Protein AF-A0A2K3M9Y8-F1 (afdb_monomer_lite)

InterPro domains:
  IPR039776 Sister chromatid cohesion protein Pds5 [PTHR12663] (1-128)

Secondary structure (DSSP, 8-state):
-HHHHHTTSPSS--HHHHHHHHHHHHHHTSHHHHT---HHHHHHHHHHHHHHHHHHTTS-SS-HHHHHHHHHHHHHTTTTTT-TTSTTHHHHHHHHHHHHHTTHHHHHHHTT-HHHHHHHHHHHHTT-

Structure (mmCIF, N/CA/C/O backbone):
data_AF-A0A2K3M9Y8-F1
#
_entry.id   AF-A0A2K3M9Y8-F1
#
loop_
_atom_site.group_PDB
_atom_site.id
_atom_site.type_symbol
_atom_site.label_atom_id
_atom_site.label_alt_id
_atom_site.label_comp_id
_atom_site.label_asym_id
_atom_si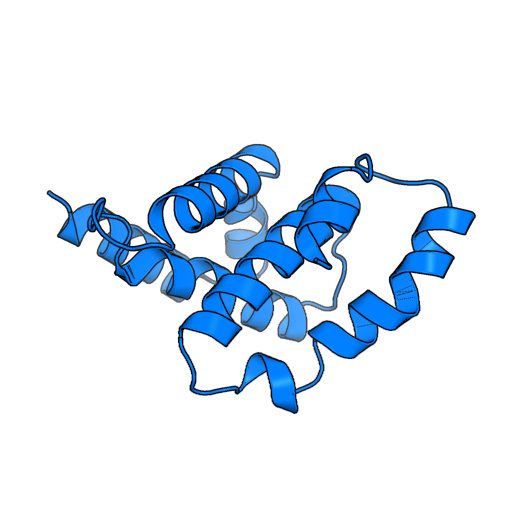te.label_entity_id
_atom_site.label_seq_id
_atom_site.pdbx_PDB_ins_code
_atom_site.Cartn_x
_atom_site.Cartn_y
_atom_site.Cartn_z
_atom_site.occupancy
_atom_site.B_iso_or_equiv
_atom_site.auth_seq_id
_atom_site.auth_comp_id
_atom_site.auth_asym_id
_atom_site.auth_atom_id
_atom_site.pdbx_PDB_model_num
ATOM 1 N N . GLN A 1 1 ? 12.305 8.683 9.232 1.00 60.22 1 GLN A N 1
ATOM 2 C CA . GLN A 1 1 ? 13.538 8.931 8.450 1.00 60.22 1 GLN A CA 1
ATOM 3 C C . GLN A 1 1 ? 13.493 8.243 7.086 1.00 60.22 1 GLN A C 1
ATOM 5 O O . GLN A 1 1 ? 13.672 8.949 6.110 1.00 60.22 1 GLN A O 1
ATOM 10 N N . ILE A 1 2 ? 13.185 6.939 6.989 1.00 81.62 2 ILE A N 1
ATOM 11 C CA . ILE A 1 2 ? 13.118 6.215 5.696 1.00 81.62 2 ILE A CA 1
ATOM 12 C C . ILE A 1 2 ? 12.086 6.820 4.732 1.00 81.62 2 ILE A C 1
ATOM 14 O O . ILE A 1 2 ? 12.441 7.189 3.620 1.00 81.62 2 ILE A O 1
ATOM 18 N N . GLU A 1 3 ? 10.838 6.995 5.170 1.00 83.31 3 GLU A N 1
ATOM 19 C CA . GLU A 1 3 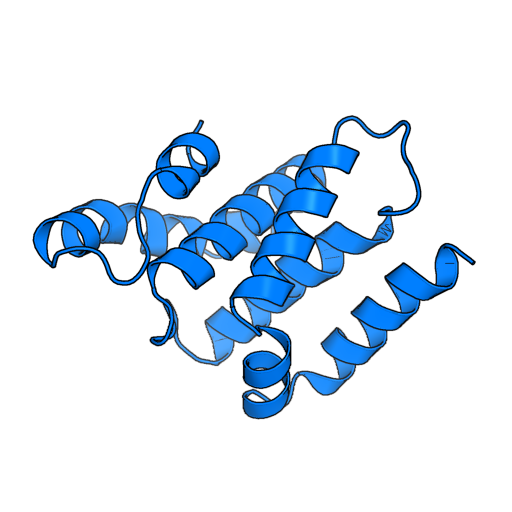? 9.778 7.565 4.324 1.00 83.31 3 GLU A CA 1
ATOM 20 C C . GLU A 1 3 ? 10.127 8.953 3.761 1.00 83.31 3 GLU A C 1
ATOM 22 O O . GLU A 1 3 ? 9.958 9.183 2.572 1.00 83.31 3 GLU A O 1
ATOM 27 N N . SER A 1 4 ? 10.719 9.842 4.564 1.00 87.00 4 SER A N 1
ATOM 28 C CA . SER A 1 4 ? 11.161 11.163 4.088 1.00 87.00 4 SER A CA 1
ATOM 29 C C . SER A 1 4 ? 12.257 11.097 3.012 1.00 87.00 4 SER A C 1
ATOM 31 O O . SER A 1 4 ? 12.410 12.037 2.232 1.00 87.00 4 SER A O 1
ATOM 33 N N . CYS A 1 5 ? 13.043 10.019 2.971 1.00 90.06 5 CYS A N 1
ATOM 34 C CA . CYS A 1 5 ? 13.973 9.779 1.871 1.00 90.06 5 CYS A CA 1
ATOM 35 C C . CYS A 1 5 ? 13.229 9.269 0.633 1.00 90.06 5 CYS A C 1
ATOM 37 O O . CYS A 1 5 ? 13.487 9.761 -0.461 1.00 90.06 5 CYS A O 1
ATOM 39 N N . LEU A 1 6 ? 12.289 8.333 0.808 1.00 93.06 6 LEU A N 1
ATOM 40 C CA . LEU A 1 6 ? 11.488 7.765 -0.282 1.00 93.06 6 LEU A CA 1
ATOM 41 C C . LEU A 1 6 ? 10.632 8.831 -0.985 1.00 93.06 6 LEU A C 1
ATOM 43 O O . LEU A 1 6 ? 10.584 8.859 -2.211 1.00 93.06 6 LEU A O 1
ATOM 47 N N . SER A 1 7 ? 10.050 9.777 -0.243 1.00 92.69 7 SER A N 1
ATOM 48 C CA . SER A 1 7 ? 9.216 10.843 -0.820 1.00 92.69 7 SER A CA 1
ATOM 49 C C . SER A 1 7 ? 9.955 11.803 -1.753 1.00 92.69 7 SER A C 1
ATOM 51 O O . SER A 1 7 ? 9.328 12.510 -2.538 1.00 92.69 7 SER A O 1
ATOM 53 N N . LYS A 1 8 ? 11.292 11.802 -1.720 1.00 93.44 8 LYS A N 1
ATOM 54 C CA . LYS A 1 8 ? 12.146 12.591 -2.621 1.00 93.44 8 LYS A CA 1
ATOM 55 C C . LYS A 1 8 ? 12.537 11.841 -3.893 1.00 93.44 8 LYS A C 1
ATOM 57 O O . LYS A 1 8 ? 13.138 12.442 -4.777 1.00 93.44 8 LYS A O 1
ATOM 62 N N . VAL A 1 9 ? 12.257 10.542 -3.972 1.00 94.88 9 VAL A N 1
ATOM 63 C CA . VAL A 1 9 ? 12.588 9.725 -5.140 1.00 94.88 9 VAL A CA 1
ATOM 64 C C . VAL A 1 9 ? 11.463 9.844 -6.161 1.00 94.88 9 VAL A C 1
ATOM 66 O O . VAL A 1 9 ? 10.287 9.649 -5.844 1.00 94.88 9 VAL A O 1
ATOM 69 N N . GLU A 1 10 ? 11.814 10.175 -7.396 1.00 94.12 10 GLU A N 1
ATOM 70 C CA . GLU A 1 10 ? 10.850 10.264 -8.489 1.00 94.12 10 GLU A CA 1
ATOM 71 C C . GLU A 1 10 ? 10.295 8.884 -8.870 1.00 94.12 10 GLU A C 1
ATOM 73 O O . GLU A 1 10 ? 10.855 7.840 -8.536 1.00 94.12 10 GLU A O 1
ATOM 78 N N . GLN A 1 11 ? 9.141 8.890 -9.531 1.00 95.62 11 GLN A N 1
ATOM 79 C CA . GLN A 1 11 ? 8.548 7.681 -10.093 1.00 95.62 11 GLN A CA 1
ATOM 80 C C . GLN A 1 11 ? 9.411 7.152 -11.248 1.00 95.62 11 GLN A C 1
ATOM 82 O O . GLN A 1 11 ? 9.978 7.943 -11.996 1.00 95.62 11 GLN A O 1
ATOM 87 N N . SER A 1 12 ? 9.479 5.827 -11.392 1.00 93.19 12 SER A N 1
ATOM 88 C CA . SER A 1 12 ? 10.298 5.124 -12.385 1.00 93.19 12 SER A CA 1
ATOM 89 C C . SER A 1 12 ? 11.769 5.575 -12.338 1.00 93.19 12 SER A C 1
ATOM 91 O O . SER A 1 12 ? 12.290 6.127 -13.311 1.00 93.19 12 SER A O 1
ATOM 93 N N . PRO A 1 13 ? 12.450 5.397 -11.188 1.00 94.06 13 PRO A N 1
ATOM 94 C CA . PRO A 1 13 ? 13.799 5.907 -10.992 1.00 94.06 13 PRO A CA 1
ATOM 95 C C . PRO A 1 13 ? 14.818 5.184 -11.885 1.00 94.06 13 PRO A C 1
ATOM 97 O O . PRO A 1 13 ? 14.559 4.112 -12.430 1.00 94.06 13 PRO A O 1
ATOM 100 N N . THR A 1 14 ? 16.026 5.744 -11.991 1.00 95.44 14 THR A N 1
ATOM 101 C CA . THR A 1 14 ? 17.134 5.099 -12.712 1.00 95.44 14 THR A CA 1
ATOM 102 C C . THR A 1 14 ? 17.461 3.721 -12.131 1.00 95.44 14 THR A C 1
ATOM 104 O O . THR A 1 14 ? 17.300 3.485 -10.934 1.00 95.44 14 THR A O 1
ATOM 107 N N . GLU A 1 15 ? 18.028 2.829 -12.948 1.00 94.00 15 GLU A N 1
ATOM 108 C CA . GLU A 1 15 ? 18.441 1.486 -12.510 1.00 94.00 15 GLU A CA 1
ATOM 109 C C . GLU A 1 15 ? 19.388 1.529 -11.297 1.00 94.00 15 GLU A C 1
ATOM 111 O O . GLU A 1 15 ? 19.245 0.760 -10.349 1.00 94.00 15 GLU A O 1
ATOM 116 N N . SER A 1 16 ? 20.319 2.487 -11.271 1.00 96.19 16 SER A N 1
ATOM 117 C CA . SER A 1 16 ? 21.219 2.702 -10.133 1.00 96.19 16 SER A CA 1
ATOM 118 C C . SER A 1 16 ? 20.472 3.024 -8.836 1.00 96.19 16 SER A C 1
ATOM 120 O O . SER A 1 16 ? 20.811 2.491 -7.780 1.00 96.19 16 SER A O 1
ATOM 122 N N . MET A 1 17 ? 19.442 3.869 -8.910 1.00 94.44 17 MET A N 1
ATOM 123 C CA . MET A 1 17 ? 18.613 4.234 -7.766 1.00 94.44 17 MET A CA 1
ATOM 124 C C . MET A 1 17 ? 17.722 3.063 -7.347 1.00 94.44 17 MET A C 1
ATOM 126 O O . MET A 1 17 ? 17.637 2.754 -6.161 1.00 94.44 17 MET A O 1
ATOM 130 N N . HIS A 1 18 ? 17.127 2.350 -8.304 1.00 92.06 18 HIS A N 1
ATOM 131 C CA . HIS A 1 18 ? 16.368 1.131 -8.034 1.00 92.06 18 HIS A CA 1
ATOM 132 C C . HIS A 1 18 ? 17.223 0.082 -7.296 1.00 92.06 18 HIS A C 1
ATOM 134 O O . HIS A 1 18 ? 16.822 -0.450 -6.258 1.00 92.06 18 HIS A O 1
ATOM 140 N N . ASN A 1 19 ? 18.454 -0.149 -7.761 1.00 93.12 19 ASN A N 1
ATOM 141 C CA . ASN A 1 19 ? 19.401 -1.061 -7.120 1.00 93.12 19 ASN A CA 1
ATOM 142 C C . ASN A 1 19 ? 19.783 -0.605 -5.704 1.00 93.12 19 ASN A C 1
ATOM 144 O O . ASN A 1 19 ? 19.880 -1.437 -4.802 1.00 93.12 19 ASN A O 1
ATOM 148 N N . ALA A 1 20 ? 19.934 0.704 -5.480 1.00 93.00 20 ALA A N 1
ATOM 149 C CA . ALA A 1 20 ? 20.181 1.261 -4.150 1.00 93.00 20 ALA A CA 1
ATOM 150 C C . ALA A 1 20 ? 18.987 1.081 -3.190 1.00 93.00 20 ALA A C 1
ATOM 152 O O . ALA A 1 20 ? 19.186 0.932 -1.984 1.00 93.00 20 ALA A O 1
ATOM 153 N N . LEU A 1 21 ? 17.754 1.059 -3.707 1.00 91.75 21 LEU A N 1
ATOM 154 C CA . LEU A 1 21 ? 16.540 0.834 -2.916 1.00 91.75 21 LEU A CA 1
ATOM 155 C C . LEU A 1 21 ? 16.286 -0.651 -2.618 1.00 91.75 21 LEU A C 1
ATOM 157 O O . LEU A 1 21 ? 15.674 -0.960 -1.593 1.00 91.75 21 LEU A O 1
ATOM 161 N N . SER A 1 22 ? 16.770 -1.568 -3.463 1.00 91.12 22 SER A N 1
ATOM 162 C CA . SER A 1 22 ? 16.502 -3.015 -3.385 1.00 91.12 22 SER A CA 1
ATOM 163 C C . SER A 1 22 ? 16.664 -3.635 -1.981 1.00 91.12 22 SER A C 1
ATOM 165 O O . SER A 1 22 ? 15.770 -4.377 -1.559 1.00 91.12 22 SER A O 1
ATOM 167 N N . PRO A 1 23 ? 17.717 -3.325 -1.190 1.00 91.56 23 PRO A N 1
ATOM 168 C CA . PRO A 1 23 ? 17.833 -3.843 0.175 1.00 91.56 23 PRO A CA 1
ATOM 169 C C . PRO A 1 23 ? 16.682 -3.401 1.088 1.00 91.56 23 PRO A C 1
ATOM 171 O O . PRO A 1 23 ? 16.176 -4.203 1.871 1.00 91.56 23 PRO A O 1
ATOM 174 N N . SER A 1 24 ? 16.237 -2.148 0.961 1.00 90.12 24 SER A N 1
ATOM 175 C CA . SER A 1 24 ? 15.125 -1.596 1.741 1.00 90.12 24 SER A CA 1
ATOM 176 C C . SER A 1 24 ? 13.795 -2.233 1.349 1.00 90.12 24 SER A C 1
ATOM 178 O O . SER A 1 24 ? 13.030 -2.600 2.237 1.00 90.12 24 SER A O 1
ATOM 180 N N . LEU A 1 25 ? 13.540 -2.434 0.047 1.00 90.44 25 LEU A N 1
ATOM 181 C CA . LEU A 1 25 ? 12.339 -3.135 -0.432 1.00 90.44 25 LEU A CA 1
ATOM 182 C C . LEU A 1 25 ? 12.225 -4.531 0.192 1.00 90.44 25 LEU A C 1
ATOM 184 O O . LEU A 1 25 ? 11.174 -4.876 0.732 1.00 90.44 25 LEU A O 1
ATOM 188 N N . LYS A 1 26 ? 13.322 -5.300 0.167 1.00 90.12 26 LYS A N 1
ATOM 189 C CA . LYS A 1 26 ? 13.383 -6.656 0.735 1.00 90.12 26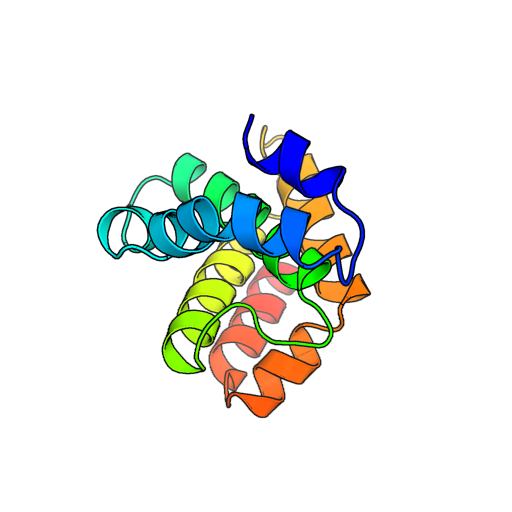 LYS A CA 1
ATOM 190 C C . LYS A 1 26 ? 13.236 -6.663 2.254 1.00 90.12 26 LYS A C 1
ATOM 192 O O . LYS A 1 26 ? 12.583 -7.543 2.803 1.00 90.12 26 LYS A O 1
ATOM 197 N N . ALA A 1 27 ? 13.843 -5.697 2.940 1.00 90.50 27 ALA A N 1
ATOM 198 C CA . ALA A 1 27 ? 13.755 -5.605 4.392 1.00 90.50 27 ALA A CA 1
ATOM 199 C C . ALA A 1 27 ? 12.336 -5.250 4.859 1.00 90.50 27 ALA A C 1
ATOM 201 O O . ALA A 1 27 ? 11.869 -5.822 5.839 1.00 90.50 27 ALA A O 1
ATOM 202 N N . LEU A 1 28 ? 11.651 -4.336 4.162 1.00 90.50 28 LEU A N 1
ATOM 203 C CA . LEU A 1 28 ? 10.327 -3.843 4.552 1.00 90.50 28 LEU A CA 1
ATOM 204 C C . LEU A 1 28 ? 9.242 -4.919 4.475 1.00 90.50 28 LEU A C 1
ATOM 206 O O . LEU A 1 28 ? 8.396 -4.971 5.363 1.00 90.50 28 LEU A O 1
ATOM 210 N N . ILE A 1 29 ? 9.293 -5.792 3.465 1.00 91.19 29 ILE A N 1
ATOM 211 C CA . ILE A 1 29 ? 8.310 -6.872 3.285 1.00 91.19 29 ILE A CA 1
ATOM 212 C C . ILE A 1 29 ? 8.583 -8.095 4.175 1.00 91.19 29 ILE A C 1
ATOM 214 O O . ILE A 1 29 ? 7.817 -9.054 4.179 1.00 91.19 29 ILE A O 1
ATOM 218 N N . ALA A 1 30 ? 9.666 -8.085 4.958 1.00 88.31 30 ALA A N 1
ATOM 219 C CA . ALA A 1 30 ? 9.973 -9.188 5.852 1.00 88.31 30 ALA A CA 1
ATOM 220 C C . ALA A 1 30 ? 8.865 -9.374 6.904 1.00 88.31 30 ALA A C 1
ATOM 222 O O . ALA A 1 30 ? 8.473 -8.431 7.597 1.00 88.31 30 ALA A O 1
ATOM 223 N N . ASP A 1 31 ? 8.444 -10.628 7.091 1.00 81.19 31 ASP A N 1
ATOM 224 C CA . ASP A 1 31 ? 7.357 -11.056 7.983 1.00 81.19 31 ASP A CA 1
ATOM 225 C C . ASP A 1 31 ? 7.370 -10.393 9.367 1.00 81.19 31 ASP A C 1
ATOM 227 O O . ASP A 1 31 ? 6.326 -10.036 9.911 1.00 81.19 31 ASP A O 1
ATOM 231 N N . LYS A 1 32 ? 8.562 -10.201 9.941 1.00 82.06 32 LYS A N 1
ATOM 232 C CA . LYS A 1 32 ? 8.738 -9.607 11.271 1.00 82.06 32 LYS A CA 1
ATOM 233 C C . LYS A 1 32 ? 8.203 -8.172 11.363 1.00 82.06 32 LYS A C 1
ATOM 235 O O . LYS A 1 32 ? 7.738 -7.774 12.428 1.00 82.06 32 LYS A O 1
ATOM 240 N N . LEU A 1 33 ? 8.309 -7.393 10.288 1.00 82.62 33 LEU A N 1
ATOM 241 C CA . LEU A 1 33 ? 7.824 -6.012 10.245 1.00 82.62 33 LEU A CA 1
ATOM 242 C C . LEU A 1 33 ? 6.342 -5.970 9.893 1.00 82.62 33 LEU A C 1
ATOM 244 O O . LEU A 1 33 ? 5.557 -5.310 10.565 1.00 82.62 33 LEU A O 1
ATOM 248 N N . VAL A 1 34 ? 5.953 -6.732 8.880 1.00 81.81 34 VAL A N 1
ATOM 249 C CA . VAL A 1 34 ? 4.589 -6.752 8.353 1.00 81.81 34 VAL A CA 1
ATOM 250 C C . VAL A 1 34 ? 3.572 -7.273 9.381 1.00 81.81 34 VAL A C 1
ATOM 252 O O . VAL A 1 34 ? 2.469 -6.739 9.509 1.00 81.81 34 VAL A O 1
ATOM 255 N N . LYS A 1 35 ? 3.964 -8.269 10.185 1.00 84.88 35 LYS A N 1
ATOM 256 C CA . LYS A 1 35 ? 3.124 -8.872 11.235 1.00 84.88 35 LYS A CA 1
ATOM 257 C C . LYS A 1 35 ? 3.271 -8.184 12.597 1.00 84.88 35 LYS A C 1
ATOM 259 O O . LYS A 1 35 ? 2.786 -8.703 13.603 1.00 84.88 35 LYS A O 1
ATOM 264 N N . HIS A 1 36 ? 3.943 -7.035 12.660 1.00 87.88 36 HIS A N 1
ATOM 265 C CA . HIS A 1 36 ? 4.128 -6.305 13.910 1.00 87.88 36 HIS A CA 1
ATOM 266 C C . HIS A 1 36 ? 2.778 -5.819 14.464 1.00 87.88 36 HIS A C 1
ATOM 268 O O . HIS A 1 36 ? 1.912 -5.387 13.708 1.00 87.88 36 HIS A O 1
ATOM 274 N N . SER A 1 37 ? 2.567 -5.895 15.781 1.00 84.81 37 SER A N 1
ATOM 275 C CA . SER A 1 37 ? 1.279 -5.549 16.408 1.00 84.81 37 SER A CA 1
ATOM 276 C C . SER A 1 37 ? 1.097 -4.047 16.642 1.00 84.81 37 SER A C 1
ATOM 278 O O . SER A 1 37 ? -0.028 -3.557 16.570 1.00 84.81 37 SER A O 1
ATOM 280 N N . ASP A 1 38 ? 2.196 -3.334 16.888 1.00 87.69 38 ASP A N 1
ATOM 281 C CA . ASP A 1 38 ? 2.218 -1.900 17.185 1.00 87.69 38 ASP A CA 1
ATOM 282 C C . ASP A 1 38 ? 1.659 -1.041 16.035 1.00 87.69 38 ASP A C 1
ATOM 284 O O . ASP A 1 38 ? 2.052 -1.186 14.874 1.00 87.69 38 ASP A O 1
ATOM 288 N N . VAL A 1 39 ? 0.733 -0.141 16.373 1.00 84.31 39 VAL A N 1
ATOM 289 C CA . VAL A 1 39 ? 0.028 0.726 15.418 1.00 84.31 39 VAL A CA 1
ATOM 290 C C . VAL A 1 39 ? 0.956 1.768 14.796 1.00 84.31 39 VAL A C 1
ATOM 292 O O . VAL A 1 39 ? 0.842 2.037 13.600 1.00 84.31 39 VAL A O 1
ATOM 295 N N . ASP A 1 40 ? 1.891 2.323 15.564 1.00 86.12 40 ASP A N 1
ATOM 296 C CA . ASP A 1 40 ? 2.835 3.331 15.081 1.00 86.12 40 ASP A CA 1
ATOM 297 C C . ASP A 1 40 ? 3.770 2.710 14.038 1.00 86.12 40 ASP A C 1
ATOM 299 O O . ASP A 1 40 ? 4.017 3.293 12.978 1.00 86.12 40 ASP A O 1
ATOM 303 N N . VAL A 1 41 ? 4.213 1.472 14.288 1.00 88.50 41 VAL A N 1
ATOM 304 C CA . VAL A 1 41 ? 4.996 0.691 13.321 1.00 88.50 41 VAL A CA 1
ATOM 305 C C . VAL A 1 41 ? 4.191 0.430 12.048 1.00 88.50 41 VAL A C 1
ATOM 307 O O . VAL A 1 41 ? 4.709 0.645 10.952 1.00 88.50 41 VAL A O 1
ATOM 310 N N . LYS A 1 42 ? 2.916 0.034 12.156 1.00 89.06 42 LYS A N 1
ATOM 311 C CA . LYS A 1 42 ? 2.060 -0.216 10.983 1.00 89.06 42 LYS A CA 1
ATOM 312 C C . LYS A 1 42 ? 1.838 1.033 10.136 1.00 89.06 42 LYS A C 1
ATOM 314 O O . LYS A 1 42 ? 1.967 0.959 8.918 1.00 89.06 42 LYS A O 1
ATOM 319 N N . VAL A 1 43 ? 1.546 2.181 10.752 1.00 91.38 43 VAL A N 1
ATOM 320 C CA . VAL A 1 43 ? 1.351 3.444 10.018 1.00 91.38 43 VAL A CA 1
ATOM 321 C C . VAL A 1 43 ? 2.656 3.887 9.351 1.00 91.38 43 VAL A C 1
ATOM 323 O O . VAL A 1 43 ? 2.644 4.337 8.205 1.00 91.38 43 VAL A O 1
ATOM 326 N N . ALA A 1 44 ? 3.799 3.728 10.025 1.00 92.25 44 ALA A N 1
ATOM 327 C CA . ALA A 1 44 ? 5.100 4.025 9.434 1.00 92.25 44 ALA A CA 1
ATOM 328 C C . ALA A 1 44 ? 5.424 3.108 8.241 1.00 92.25 44 ALA A C 1
ATOM 330 O O . ALA A 1 44 ? 5.912 3.595 7.218 1.00 92.25 44 ALA A O 1
ATOM 331 N N . LEU A 1 45 ? 5.124 1.809 8.346 1.00 93.69 45 LEU A N 1
ATOM 332 C CA . LEU A 1 45 ? 5.287 0.844 7.256 1.00 93.69 45 LEU A CA 1
ATOM 333 C C . LEU A 1 45 ? 4.358 1.153 6.084 1.00 93.69 45 LEU A C 1
ATOM 335 O O . LEU A 1 45 ? 4.839 1.250 4.960 1.00 93.69 45 LEU A O 1
ATOM 339 N N . ALA A 1 46 ? 3.070 1.393 6.338 1.00 95.25 46 ALA A N 1
ATOM 340 C CA . ALA A 1 46 ? 2.101 1.793 5.318 1.00 95.25 46 ALA A CA 1
ATOM 341 C C . ALA A 1 46 ? 2.570 3.035 4.545 1.00 95.25 46 ALA A C 1
ATOM 343 O O . ALA A 1 46 ? 2.505 3.063 3.321 1.00 95.25 46 ALA A O 1
ATOM 344 N N . SER A 1 47 ? 3.133 4.019 5.253 1.00 95.12 47 SER A N 1
ATOM 345 C CA . SER A 1 47 ? 3.719 5.221 4.654 1.00 95.12 47 SER A CA 1
ATOM 346 C C . SER A 1 47 ? 4.951 4.936 3.789 1.00 95.12 47 SER A C 1
ATOM 348 O O . SER A 1 47 ? 5.148 5.590 2.772 1.00 95.12 47 SER A O 1
ATOM 350 N N . CYS A 1 48 ? 5.795 3.973 4.168 1.00 95.62 48 CYS A N 1
ATOM 351 C CA . CYS A 1 48 ? 6.924 3.566 3.327 1.00 95.62 48 CYS A CA 1
ATOM 352 C C . CYS A 1 48 ? 6.441 2.797 2.091 1.00 95.62 48 CYS A C 1
ATOM 354 O O . CYS A 1 48 ? 6.934 3.031 0.991 1.00 95.62 48 CYS A O 1
ATOM 356 N N . PHE A 1 49 ? 5.470 1.899 2.263 1.00 95.94 49 PHE A N 1
ATOM 357 C CA . PHE A 1 49 ? 4.925 1.103 1.172 1.00 95.94 49 PHE A CA 1
ATOM 358 C C . PHE A 1 49 ? 4.143 1.937 0.157 1.00 95.94 49 PHE A C 1
ATOM 360 O O . PHE A 1 49 ? 4.271 1.685 -1.042 1.00 95.94 49 PHE A O 1
ATOM 367 N N . SER A 1 50 ? 3.390 2.953 0.595 1.00 96.12 50 SER A N 1
ATOM 368 C CA . SER A 1 50 ? 2.717 3.877 -0.324 1.00 96.12 50 SER A CA 1
ATOM 369 C C . SER A 1 50 ? 3.731 4.591 -1.219 1.00 96.12 50 SER A C 1
ATOM 371 O O . SER A 1 50 ? 3.555 4.632 -2.436 1.00 96.12 50 SER A O 1
ATOM 373 N N . GLU A 1 51 ? 4.842 5.065 -0.648 1.00 96.38 51 GLU A N 1
ATOM 374 C CA . GLU A 1 51 ? 5.915 5.695 -1.421 1.00 96.38 51 GLU A CA 1
ATOM 375 C C . GLU A 1 51 ? 6.636 4.712 -2.345 1.00 96.38 51 GLU A C 1
ATOM 377 O O . GLU A 1 51 ? 6.893 5.048 -3.495 1.00 96.38 51 GLU A O 1
ATOM 382 N N . ILE A 1 52 ? 6.927 3.488 -1.899 1.00 95.06 52 ILE A N 1
ATOM 383 C CA . ILE A 1 52 ? 7.552 2.467 -2.757 1.00 95.06 52 ILE A CA 1
ATOM 384 C C . ILE A 1 52 ? 6.657 2.130 -3.948 1.00 95.06 52 ILE A C 1
ATOM 386 O O . ILE A 1 52 ? 7.144 2.078 -5.077 1.00 95.06 52 ILE A O 1
ATOM 390 N N . THR A 1 53 ? 5.354 1.972 -3.715 1.00 94.56 53 THR A N 1
ATOM 391 C CA . THR A 1 53 ? 4.368 1.737 -4.779 1.00 94.56 53 THR A CA 1
ATOM 392 C C . THR A 1 53 ? 4.362 2.906 -5.766 1.00 94.56 53 THR A C 1
ATOM 394 O O . THR A 1 53 ? 4.355 2.698 -6.973 1.00 94.56 53 THR A O 1
ATOM 397 N N . ARG A 1 54 ? 4.459 4.151 -5.279 1.00 96.31 54 ARG A N 1
ATOM 398 C CA . ARG A 1 54 ? 4.576 5.340 -6.137 1.00 96.31 54 ARG A CA 1
ATOM 399 C C . ARG A 1 54 ? 5.875 5.405 -6.925 1.00 96.31 54 ARG A C 1
ATOM 401 O O . ARG A 1 54 ? 5.851 5.819 -8.077 1.00 96.31 54 ARG A O 1
ATOM 408 N N . ILE A 1 55 ? 6.997 5.057 -6.309 1.00 96.12 55 ILE A N 1
ATOM 409 C CA . ILE A 1 55 ? 8.310 5.071 -6.960 1.00 96.12 55 ILE A CA 1
ATOM 410 C C . ILE A 1 55 ? 8.354 4.027 -8.077 1.00 96.12 55 ILE A C 1
ATOM 412 O O . ILE A 1 55 ? 8.886 4.303 -9.146 1.00 96.12 55 ILE A O 1
ATOM 416 N N . THR A 1 56 ? 7.804 2.840 -7.834 1.00 93.19 56 THR A N 1
ATOM 417 C CA . THR A 1 56 ? 7.891 1.701 -8.763 1.00 93.19 56 THR A CA 1
ATOM 418 C C . THR A 1 56 ? 6.803 1.693 -9.830 1.00 93.19 56 THR A C 1
ATOM 420 O O . THR A 1 56 ? 7.037 1.138 -10.898 1.00 93.19 56 THR A O 1
ATOM 423 N N . ALA A 1 57 ? 5.684 2.397 -9.615 1.00 93.88 57 ALA A N 1
ATOM 424 C CA . ALA A 1 57 ? 4.625 2.527 -10.611 1.00 93.88 57 ALA A CA 1
ATOM 425 C C . ALA A 1 57 ? 5.178 2.926 -12.003 1.00 93.88 57 ALA A C 1
ATOM 427 O O . ALA A 1 57 ? 6.005 3.841 -12.100 1.00 93.88 57 ALA A O 1
ATOM 428 N N . PRO A 1 58 ? 4.692 2.319 -13.101 1.00 91.31 58 PRO A N 1
ATOM 429 C CA . PRO A 1 58 ? 3.534 1.420 -13.171 1.00 91.31 58 PRO A CA 1
ATOM 430 C C . PRO A 1 58 ? 3.814 -0.032 -12.751 1.00 91.31 58 PRO A C 1
ATOM 432 O O . PRO A 1 58 ? 2.867 -0.804 -12.642 1.00 91.31 58 PRO A O 1
ATOM 435 N N . ASP A 1 59 ? 5.072 -0.397 -12.509 1.00 90.88 59 ASP A N 1
ATOM 436 C CA . ASP A 1 59 ? 5.455 -1.761 -12.156 1.00 90.88 59 ASP A CA 1
ATOM 437 C C . ASP A 1 59 ? 5.199 -2.043 -10.669 1.00 90.88 59 ASP A C 1
ATOM 439 O O . ASP A 1 59 ? 5.381 -1.179 -9.805 1.00 90.88 59 ASP A O 1
ATOM 443 N N . ALA A 1 60 ? 4.772 -3.267 -10.352 1.00 91.06 60 ALA A N 1
ATOM 444 C CA . ALA A 1 60 ? 4.573 -3.675 -8.968 1.00 91.06 60 ALA A CA 1
ATOM 445 C C . ALA A 1 60 ? 5.934 -3.901 -8.274 1.00 91.06 60 ALA A C 1
ATOM 447 O O . ALA A 1 60 ? 6.800 -4.586 -8.824 1.00 91.06 60 ALA A O 1
ATOM 448 N N . PRO A 1 61 ? 6.139 -3.375 -7.051 1.00 91.44 61 PRO A N 1
ATOM 449 C CA . PRO A 1 61 ? 7.392 -3.553 -6.312 1.00 91.44 61 PRO A CA 1
ATOM 450 C C . PRO A 1 61 ? 7.591 -4.977 -5.770 1.00 91.44 61 PRO A C 1
ATOM 452 O O . PRO A 1 61 ? 8.706 -5.332 -5.381 1.00 91.44 61 PRO A O 1
ATOM 455 N N . TYR A 1 62 ? 6.513 -5.761 -5.702 1.00 94.44 62 TYR A N 1
ATOM 456 C CA . TYR A 1 62 ? 6.441 -7.075 -5.071 1.00 94.44 62 TYR A CA 1
ATOM 457 C C . TYR A 1 62 ? 5.555 -8.026 -5.885 1.00 94.44 62 TYR A C 1
ATOM 459 O O . TYR A 1 62 ? 4.823 -7.579 -6.769 1.00 94.44 62 TYR A O 1
ATOM 467 N N . ASP A 1 63 ? 5.614 -9.322 -5.572 1.00 95.38 63 ASP A N 1
ATOM 468 C CA . ASP A 1 63 ? 4.669 -10.305 -6.116 1.00 95.38 63 ASP A CA 1
ATOM 469 C C . ASP A 1 63 ? 3.239 -10.103 -5.576 1.00 95.38 63 ASP A C 1
ATOM 471 O O . ASP A 1 63 ? 3.018 -9.353 -4.622 1.00 95.38 63 ASP A O 1
ATOM 475 N N . ASP A 1 64 ? 2.259 -10.763 -6.195 1.00 96.56 64 ASP A N 1
ATOM 476 C CA . ASP A 1 64 ? 0.832 -10.578 -5.905 1.0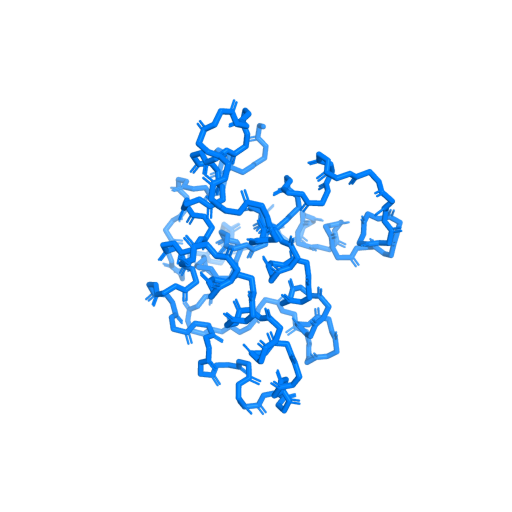0 96.56 64 ASP A CA 1
ATOM 477 C C . ASP A 1 64 ? 0.473 -10.839 -4.432 1.00 96.56 64 ASP A C 1
ATOM 479 O O . ASP A 1 64 ? -0.290 -10.074 -3.835 1.00 96.56 64 ASP A O 1
ATOM 483 N N . ASP A 1 65 ? 1.036 -11.883 -3.818 1.00 94.81 65 ASP A N 1
ATOM 484 C CA . ASP A 1 65 ? 0.755 -12.238 -2.422 1.00 94.81 65 ASP A CA 1
ATOM 485 C C . ASP A 1 65 ? 1.344 -11.202 -1.458 1.00 94.81 65 ASP A C 1
ATOM 487 O O . ASP A 1 65 ? 0.695 -10.779 -0.496 1.00 94.81 65 ASP A O 1
ATOM 491 N N . GLN A 1 66 ? 2.556 -10.729 -1.742 1.00 94.94 66 GLN A N 1
ATOM 492 C CA . GLN A 1 66 ? 3.180 -9.640 -0.999 1.00 94.94 66 GLN A CA 1
ATOM 493 C C . GLN A 1 66 ? 2.427 -8.318 -1.186 1.00 94.94 66 GLN A C 1
ATOM 495 O O . GLN A 1 66 ? 2.239 -7.573 -0.221 1.00 94.94 66 GLN A O 1
ATOM 500 N N . MET A 1 67 ? 1.950 -8.026 -2.397 1.00 96.00 67 MET A N 1
ATOM 501 C CA . MET A 1 67 ? 1.174 -6.820 -2.683 1.00 96.00 67 MET A CA 1
ATOM 502 C C . MET A 1 67 ? -0.158 -6.803 -1.933 1.00 96.00 67 MET A C 1
ATOM 504 O O . MET A 1 67 ? -0.535 -5.760 -1.395 1.00 96.00 67 MET A O 1
ATOM 508 N N . LYS A 1 68 ? -0.849 -7.943 -1.819 1.00 96.12 68 LYS A N 1
ATOM 509 C CA . LYS A 1 68 ? -2.066 -8.070 -0.993 1.00 96.12 68 LYS A CA 1
ATOM 510 C C . LYS A 1 68 ? -1.806 -7.664 0.454 1.00 96.12 68 LYS A C 1
ATOM 512 O O . LYS A 1 68 ? -2.580 -6.913 1.049 1.00 96.12 68 LYS A O 1
ATOM 517 N N . GLU A 1 69 ? -0.685 -8.106 1.005 1.00 94.56 69 GLU A N 1
ATOM 518 C CA . GLU A 1 69 ? -0.303 -7.801 2.379 1.00 94.56 69 GLU A CA 1
ATOM 519 C C . GLU A 1 69 ? 0.126 -6.334 2.565 1.00 94.56 69 GLU A C 1
ATOM 521 O O . GLU A 1 69 ? -0.227 -5.693 3.562 1.00 94.56 69 GLU A O 1
ATOM 526 N N . VAL A 1 70 ? 0.801 -5.757 1.567 1.00 95.69 70 VAL A N 1
ATOM 527 C CA . VAL A 1 70 ? 1.074 -4.315 1.499 1.00 95.69 70 VAL A CA 1
ATOM 528 C C . VAL A 1 70 ? -0.229 -3.513 1.512 1.00 95.69 70 VAL A C 1
ATOM 530 O O . VAL A 1 70 ? -0.371 -2.582 2.311 1.00 95.69 70 VAL A O 1
ATOM 533 N N . PHE A 1 71 ? -1.206 -3.882 0.681 1.00 96.56 71 PHE A N 1
ATOM 534 C CA . PHE A 1 71 ? -2.498 -3.200 0.646 1.00 96.56 71 PHE A CA 1
ATOM 535 C C . PHE A 1 71 ? -3.268 -3.353 1.953 1.00 96.56 71 PHE A C 1
ATOM 537 O O . PHE A 1 71 ? -3.848 -2.373 2.418 1.00 96.56 71 PHE A O 1
ATOM 544 N N . ARG A 1 72 ? -3.202 -4.515 2.610 1.00 95.50 72 ARG A N 1
ATOM 545 C CA . ARG A 1 72 ? -3.785 -4.710 3.944 1.00 95.50 72 ARG A CA 1
ATOM 546 C C . ARG A 1 72 ? -3.224 -3.713 4.961 1.00 95.50 72 ARG A C 1
ATOM 548 O O . ARG A 1 72 ? -3.983 -3.108 5.719 1.00 95.50 72 ARG A O 1
ATOM 555 N N . LEU A 1 73 ? -1.907 -3.494 4.969 1.00 94.94 73 LEU A N 1
ATOM 556 C CA . LEU A 1 73 ? -1.277 -2.500 5.845 1.00 94.94 73 LEU A CA 1
ATOM 557 C C . LEU A 1 73 ? -1.707 -1.070 5.499 1.00 94.94 73 LEU A C 1
ATOM 559 O O . LEU A 1 73 ? -2.062 -0.310 6.404 1.00 94.94 73 LEU A O 1
ATOM 563 N N . ILE A 1 74 ? -1.725 -0.717 4.212 1.00 95.81 74 ILE A N 1
ATOM 564 C CA . ILE A 1 74 ? -2.169 0.600 3.738 1.00 95.81 74 ILE A CA 1
ATOM 565 C C . ILE A 1 74 ? -3.619 0.867 4.157 1.00 95.81 74 ILE A C 1
ATOM 567 O O . ILE A 1 74 ? -3.884 1.894 4.780 1.00 95.81 74 ILE A O 1
ATOM 571 N N . VAL A 1 75 ? -4.538 -0.067 3.905 1.00 95.69 75 VAL A N 1
ATOM 572 C CA . VAL A 1 75 ? -5.955 0.065 4.273 1.00 95.69 75 VAL A CA 1
ATOM 573 C C . VAL A 1 75 ? -6.130 0.173 5.787 1.00 95.69 75 VAL A C 1
ATOM 575 O O . VAL A 1 75 ? -6.842 1.063 6.252 1.00 95.69 75 VAL A O 1
ATOM 578 N N . SER A 1 76 ? -5.409 -0.634 6.574 1.00 93.31 76 SER A N 1
ATOM 579 C CA . SER A 1 76 ? -5.465 -0.550 8.042 1.00 93.31 76 SER A CA 1
ATOM 580 C C . SER A 1 76 ? -5.024 0.818 8.582 1.00 93.31 76 SER A C 1
ATOM 582 O O . SER A 1 76 ? -5.494 1.274 9.628 1.00 93.31 76 SER A O 1
ATOM 584 N N . SER A 1 77 ? -4.166 1.537 7.846 1.00 93.31 77 SER A N 1
ATOM 585 C CA . SER A 1 77 ? -3.754 2.891 8.218 1.00 93.31 77 SER A CA 1
ATOM 586 C C . SER A 1 77 ? -4.900 3.910 8.137 1.00 93.31 77 SER A C 1
ATOM 588 O O . SER A 1 77 ? -4.783 5.000 8.697 1.00 93.31 77 SER A O 1
ATOM 590 N N . PHE A 1 78 ? -6.042 3.570 7.533 1.00 93.31 78 PHE A N 1
ATOM 591 C CA . PHE A 1 78 ? -7.197 4.460 7.406 1.00 93.31 78 PHE A CA 1
ATOM 592 C C . PHE A 1 78 ? -8.235 4.334 8.529 1.00 93.31 78 PHE A C 1
ATOM 594 O O . PHE A 1 78 ? -9.102 5.197 8.623 1.00 93.31 78 PHE A O 1
ATOM 601 N N . GLU A 1 79 ? -8.125 3.354 9.433 1.00 89.94 79 GLU A N 1
ATOM 602 C CA . GLU A 1 79 ? -9.155 3.068 10.453 1.00 89.94 79 GLU A CA 1
ATOM 603 C C . GLU A 1 79 ? -9.592 4.284 11.294 1.00 89.94 79 GLU A C 1
ATOM 605 O O . GLU A 1 79 ? -10.775 4.482 11.556 1.00 89.94 79 GLU A O 1
ATOM 610 N N . ASN A 1 80 ? -8.645 5.152 11.656 1.00 86.31 80 ASN A N 1
ATOM 611 C CA . ASN A 1 80 ? -8.877 6.347 12.471 1.00 86.31 80 ASN A CA 1
ATOM 612 C C . ASN A 1 80 ? -8.616 7.634 11.679 1.00 86.31 80 ASN A C 1
ATOM 614 O O . ASN A 1 80 ? -8.114 8.615 12.222 1.00 86.31 80 ASN A O 1
ATOM 618 N N . LEU A 1 81 ? -8.916 7.644 10.375 1.00 88.81 81 LEU A N 1
ATOM 619 C CA . LEU A 1 81 ? -8.676 8.816 9.526 1.00 88.81 81 LEU A CA 1
ATOM 620 C C . LEU A 1 81 ? -9.473 10.059 9.974 1.00 88.81 81 LEU A C 1
ATOM 622 O O . LEU A 1 81 ? -9.004 11.177 9.774 1.00 88.81 81 LEU A O 1
ATOM 626 N N . HIS A 1 82 ? -10.628 9.888 10.629 1.00 87.69 82 HIS A N 1
ATOM 627 C CA . HIS A 1 82 ? -11.411 10.998 11.195 1.00 87.69 82 HIS A CA 1
ATOM 628 C C . HIS A 1 82 ? -10.743 11.703 12.374 1.00 87.69 82 HIS A C 1
ATOM 630 O O . HIS A 1 82 ? -11.059 12.864 12.642 1.00 87.69 82 HIS A O 1
ATOM 636 N N . ASP A 1 83 ? -9.855 11.020 13.097 1.00 90.19 83 ASP A N 1
ATOM 637 C CA . ASP A 1 83 ? -9.223 11.575 14.284 1.00 90.19 83 ASP A CA 1
ATOM 638 C C . ASP A 1 83 ? -8.133 12.576 13.883 1.00 90.19 83 ASP A C 1
ATOM 640 O O . ASP A 1 83 ? -6.953 12.247 13.740 1.00 90.19 83 ASP A O 1
ATOM 644 N N . LYS A 1 84 ? -8.549 13.833 13.710 1.00 90.50 84 LYS A N 1
ATOM 645 C CA . LYS A 1 84 ? -7.664 14.966 13.405 1.00 90.50 84 LYS A CA 1
ATOM 646 C C . LYS A 1 84 ? -6.716 15.317 14.553 1.00 90.50 84 LYS A C 1
ATOM 648 O O . LYS A 1 84 ? -5.768 16.064 14.329 1.00 90.50 84 LYS A O 1
ATOM 653 N N . SER A 1 85 ? -6.973 14.820 15.767 1.00 91.38 85 SER A N 1
ATOM 654 C CA . SER A 1 85 ? -6.111 15.047 16.933 1.00 91.38 85 SER A CA 1
ATOM 655 C C . SER A 1 85 ? -4.946 14.058 17.008 1.00 91.38 85 SER A C 1
ATOM 657 O O . SER A 1 85 ? -3.944 14.332 17.669 1.00 91.38 85 SER A O 1
ATOM 659 N N . SER A 1 86 ? -5.045 12.935 16.289 1.00 90.44 86 SER A N 1
ATOM 660 C CA . SER A 1 86 ? -3.977 11.949 16.187 1.00 90.44 86 SER A CA 1
ATOM 661 C C . SER A 1 86 ? -2.703 12.561 15.605 1.00 90.44 86 SER A C 1
ATOM 663 O O . SER A 1 86 ? -2.722 13.172 14.534 1.00 90.44 86 SER A O 1
ATOM 665 N N . GLN A 1 87 ? -1.556 12.273 16.229 1.00 90.88 87 GLN A N 1
ATOM 666 C CA . GLN A 1 87 ? -0.235 12.618 15.683 1.00 90.88 87 GLN A CA 1
ATOM 667 C C . GLN A 1 87 ? 0.007 12.041 14.274 1.00 90.88 87 GLN A C 1
ATOM 669 O O . GLN A 1 87 ? 0.861 12.523 13.532 1.00 90.88 87 GLN A O 1
ATOM 674 N N . TRP A 1 88 ? -0.755 11.011 13.893 1.00 90.69 88 TRP A N 1
ATOM 675 C CA . TRP A 1 88 ? -0.639 10.335 12.607 1.00 90.69 88 TRP A CA 1
ATOM 676 C C . TRP A 1 88 ? -1.568 10.879 11.528 1.00 90.69 88 TRP A C 1
ATOM 678 O O . TRP A 1 88 ? -1.451 10.435 10.387 1.00 90.69 88 TRP A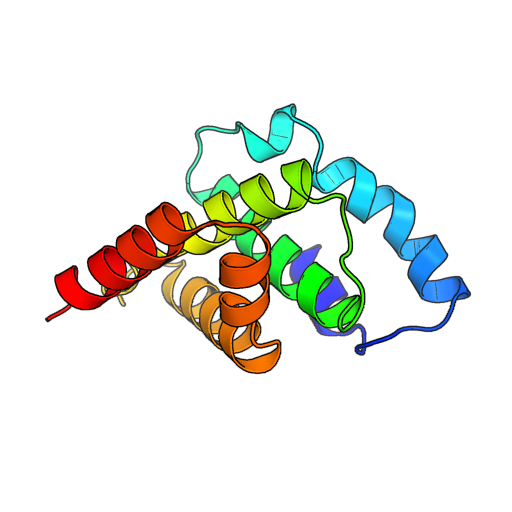 O 1
ATOM 688 N N . HIS A 1 89 ? -2.466 11.817 11.840 1.00 91.75 89 HIS A N 1
ATOM 689 C CA . HIS A 1 89 ? -3.489 12.274 10.899 1.00 91.75 89 HIS A CA 1
ATOM 690 C C . HIS A 1 89 ? -2.883 12.743 9.569 1.00 91.75 89 HIS A C 1
ATOM 692 O O . HIS A 1 89 ? -3.199 12.187 8.519 1.00 91.75 89 HIS A O 1
ATOM 698 N N . SER A 1 90 ? -1.914 13.664 9.612 1.00 92.44 90 SER A N 1
ATOM 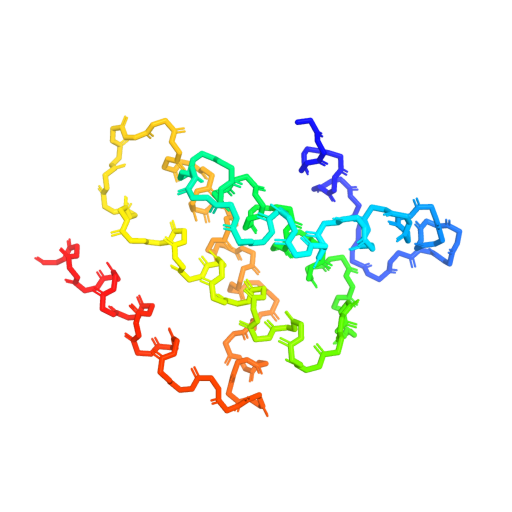699 C CA . SER A 1 90 ? -1.236 14.164 8.407 1.00 92.44 90 SER A CA 1
ATOM 700 C C . SER A 1 90 ? -0.569 13.048 7.600 1.00 92.44 90 SER A C 1
ATOM 702 O O . SER A 1 90 ? -0.589 13.067 6.375 1.00 92.44 90 SER A O 1
ATOM 704 N N . LYS A 1 91 ? -0.007 12.039 8.276 1.00 92.88 91 LYS A N 1
ATOM 705 C CA . LYS A 1 91 ? 0.629 10.899 7.610 1.00 92.88 91 LYS A CA 1
ATOM 706 C C . LYS A 1 91 ? -0.399 10.002 6.919 1.00 92.88 91 LYS A C 1
ATOM 708 O O . LYS A 1 91 ? -0.174 9.602 5.784 1.00 92.88 91 LYS A O 1
ATOM 713 N N . ARG A 1 92 ? -1.538 9.729 7.561 1.00 94.62 92 ARG A N 1
ATOM 714 C CA . ARG A 1 92 ? -2.636 8.952 6.963 1.00 94.62 92 ARG A CA 1
ATOM 715 C C . ARG A 1 92 ? -3.219 9.651 5.728 1.00 94.62 92 ARG A C 1
ATOM 717 O O . ARG A 1 92 ? -3.514 8.981 4.743 1.00 94.62 92 ARG A O 1
ATOM 724 N N . ILE A 1 93 ? -3.312 10.984 5.750 1.00 94.75 93 ILE A N 1
ATOM 725 C CA . ILE A 1 93 ? -3.727 11.782 4.584 1.00 94.75 93 ILE A CA 1
ATOM 726 C C . ILE A 1 93 ? -2.732 11.629 3.425 1.00 94.75 93 ILE A C 1
ATOM 728 O O . ILE A 1 93 ? -3.154 11.313 2.319 1.00 94.75 93 ILE A O 1
ATOM 732 N N . LEU A 1 94 ? -1.423 11.744 3.674 1.00 94.88 94 LEU A N 1
ATOM 733 C CA . LEU A 1 94 ? -0.399 11.554 2.632 1.00 94.88 94 LEU A CA 1
ATOM 734 C C . LEU A 1 94 ? -0.422 10.142 2.020 1.00 94.88 94 LEU A C 1
ATOM 736 O O . LEU A 1 94 ? -0.251 9.981 0.809 1.00 94.88 94 LEU A O 1
ATOM 740 N N . ILE A 1 95 ? -0.663 9.112 2.840 1.00 96.44 95 ILE A N 1
ATOM 741 C CA . ILE A 1 95 ? -0.847 7.735 2.355 1.00 96.44 95 ILE A CA 1
ATOM 742 C C . ILE A 1 95 ? -2.040 7.679 1.393 1.00 96.44 95 ILE A C 1
ATOM 744 O O . ILE A 1 95 ? -1.910 7.151 0.289 1.00 96.44 95 ILE A O 1
ATOM 748 N N . LEU A 1 96 ? -3.182 8.254 1.783 1.00 96.25 96 LEU A N 1
ATOM 749 C CA . LEU A 1 96 ? -4.395 8.273 0.964 1.00 96.25 96 LEU A CA 1
ATOM 750 C C . LEU A 1 96 ? -4.195 9.030 -0.359 1.00 96.25 96 LEU A C 1
ATOM 752 O O . LEU A 1 96 ? -4.590 8.539 -1.416 1.00 96.25 96 LEU A O 1
ATOM 756 N N . GLU A 1 97 ? -3.547 10.196 -0.317 1.00 96.00 97 GLU A N 1
ATOM 757 C CA . GLU A 1 97 ? -3.202 10.973 -1.514 1.00 96.00 97 GLU A CA 1
ATOM 758 C C . GLU A 1 97 ? -2.331 10.161 -2.477 1.00 96.00 97 GLU A C 1
ATOM 760 O O . GLU A 1 97 ? -2.560 10.164 -3.689 1.00 96.00 97 GLU A O 1
ATOM 765 N N . THR A 1 98 ? -1.365 9.414 -1.942 1.00 96.12 98 THR A N 1
ATOM 766 C CA . THR A 1 98 ? -0.466 8.571 -2.735 1.00 96.12 98 THR A CA 1
ATOM 767 C C . THR A 1 98 ? -1.209 7.408 -3.387 1.00 96.12 98 THR A C 1
ATOM 769 O O . THR A 1 98 ? -1.080 7.211 -4.596 1.00 96.12 98 THR A O 1
ATOM 772 N N . VAL A 1 99 ? -2.045 6.697 -2.621 1.00 95.88 99 VAL A N 1
ATOM 773 C CA . VAL A 1 99 ? -2.934 5.619 -3.102 1.00 95.88 99 VAL A CA 1
ATOM 774 C C . VAL A 1 99 ? -3.816 6.106 -4.252 1.00 95.88 99 VAL A C 1
ATOM 776 O O . VAL A 1 99 ? -3.937 5.429 -5.276 1.00 95.88 99 VAL A O 1
ATOM 779 N N . ALA A 1 100 ? -4.400 7.299 -4.116 1.00 96.19 100 ALA A N 1
ATOM 780 C CA . ALA A 1 100 ? -5.220 7.903 -5.159 1.00 96.19 100 ALA A CA 1
ATOM 781 C C . ALA A 1 100 ? -4.390 8.268 -6.401 1.00 96.19 100 ALA A C 1
ATOM 783 O O . ALA A 1 100 ? -4.777 7.931 -7.522 1.00 96.19 100 ALA A O 1
ATOM 784 N N . LYS A 1 101 ? -3.229 8.909 -6.211 1.00 94.00 101 LYS A N 1
ATOM 785 C CA . LYS A 1 101 ? -2.343 9.365 -7.293 1.00 94.00 101 LYS A CA 1
ATOM 786 C C . LYS A 1 101 ? -1.885 8.224 -8.198 1.00 94.00 101 LYS A C 1
ATOM 788 O O . LYS A 1 101 ? -1.863 8.389 -9.415 1.00 94.00 101 LYS A O 1
ATOM 793 N N . VAL A 1 102 ? -1.537 7.078 -7.617 1.00 94.88 102 VAL A N 1
ATOM 794 C CA . VAL A 1 102 ? -1.032 5.912 -8.367 1.00 94.88 102 VAL A CA 1
ATOM 795 C C . VAL A 1 102 ? -2.141 4.919 -8.710 1.00 94.88 102 VAL A C 1
ATOM 797 O O . VAL A 1 102 ? -1.872 3.839 -9.223 1.00 94.88 102 VAL A O 1
ATOM 800 N N . ARG A 1 103 ? -3.401 5.299 -8.452 1.00 94.88 103 ARG A N 1
ATOM 801 C CA . ARG A 1 103 ? -4.603 4.513 -8.750 1.00 94.88 103 ARG A CA 1
ATOM 802 C C . ARG A 1 103 ? -4.537 3.102 -8.152 1.00 94.88 103 ARG A C 1
ATOM 804 O O . ARG A 1 103 ? -5.021 2.156 -8.767 1.00 94.88 103 ARG A O 1
ATOM 811 N N . SER A 1 104 ? -3.997 2.962 -6.937 1.00 95.12 104 SER A N 1
ATOM 812 C CA . SER A 1 104 ? -3.804 1.666 -6.267 1.00 95.12 104 SER A CA 1
ATOM 813 C C . SER A 1 104 ? -5.081 0.831 -6.153 1.00 95.12 104 SER A C 1
ATOM 815 O O . SER A 1 104 ? -5.001 -0.389 -6.137 1.00 95.12 104 SER A O 1
ATOM 817 N N . CYS A 1 105 ? -6.264 1.454 -6.116 1.00 95.00 105 CYS A N 1
ATOM 818 C CA . CYS A 1 105 ? -7.533 0.723 -6.113 1.00 95.00 105 CYS A CA 1
ATOM 819 C C . CYS A 1 105 ? -7.758 -0.118 -7.372 1.00 95.00 105 CYS A C 1
ATOM 821 O O . CYS A 1 105 ? -8.415 -1.145 -7.283 1.00 95.00 105 CYS A O 1
ATOM 823 N N . VAL A 1 106 ? -7.211 0.290 -8.522 1.00 94.88 106 VAL A N 1
ATOM 824 C CA . VAL A 1 106 ? -7.268 -0.516 -9.750 1.00 94.88 106 VAL A CA 1
ATOM 825 C C . VAL A 1 106 ? -6.437 -1.782 -9.567 1.00 94.88 106 VAL A C 1
ATOM 827 O O . VAL A 1 106 ? -6.946 -2.870 -9.780 1.00 94.88 106 VAL A O 1
ATOM 830 N N . VAL A 1 107 ? -5.220 -1.647 -9.035 1.00 94.88 107 VAL A N 1
ATOM 831 C CA . VAL A 1 107 ? -4.353 -2.795 -8.725 1.00 94.88 107 VAL A CA 1
ATOM 832 C C . VAL A 1 107 ? -4.998 -3.713 -7.681 1.00 94.88 107 VAL A C 1
ATOM 834 O O . VAL A 1 107 ? -4.934 -4.927 -7.801 1.00 94.88 107 VAL A O 1
ATOM 837 N N . MET A 1 108 ? -5.668 -3.157 -6.666 1.00 96.31 108 MET A N 1
ATOM 838 C CA . MET A 1 108 ? -6.418 -3.963 -5.696 1.00 96.31 108 MET A CA 1
ATOM 839 C C . MET A 1 108 ? -7.546 -4.770 -6.355 1.00 96.31 108 MET A C 1
ATOM 841 O O . MET A 1 108 ? -7.774 -5.903 -5.945 1.00 96.31 108 MET A O 1
ATOM 845 N N . LEU A 1 109 ? -8.234 -4.221 -7.360 1.00 96.62 109 LEU A N 1
ATOM 846 C CA . LEU A 1 109 ? -9.242 -4.967 -8.122 1.00 96.62 109 LEU A CA 1
ATOM 847 C C . LEU A 1 109 ? -8.597 -6.071 -8.968 1.00 96.62 109 LEU A C 1
ATOM 849 O O . LEU A 1 109 ? -9.091 -7.193 -8.962 1.00 96.62 109 LEU A O 1
ATOM 853 N N . ASP A 1 110 ? -7.475 -5.776 -9.629 1.00 95.81 110 ASP A N 1
ATOM 854 C CA . ASP A 1 110 ? -6.736 -6.757 -10.437 1.00 95.81 110 ASP A CA 1
ATOM 855 C C . ASP A 1 110 ? -6.211 -7.932 -9.588 1.00 95.81 110 ASP A C 1
ATOM 857 O O . ASP A 1 110 ? -6.112 -9.055 -10.075 1.00 95.81 110 ASP A O 1
ATOM 861 N N . LEU A 1 111 ? -5.915 -7.687 -8.307 1.00 97.12 111 LEU A N 1
ATOM 862 C CA . LEU A 1 111 ? -5.471 -8.695 -7.337 1.00 97.12 111 LEU A CA 1
ATOM 863 C C . LEU A 1 111 ? -6.615 -9.381 -6.567 1.00 97.12 111 LEU A C 1
ATOM 865 O O . LEU A 1 111 ? -6.334 -10.147 -5.642 1.00 97.12 111 LEU A O 1
ATOM 869 N N . GLU A 1 112 ? -7.880 -9.114 -6.907 1.00 97.62 112 GLU A N 1
ATOM 870 C CA . GLU A 1 112 ? -9.063 -9.684 -6.234 1.00 97.62 112 GLU A CA 1
ATOM 871 C C . GLU A 1 112 ? -9.149 -9.318 -4.730 1.00 97.62 112 GLU A C 1
ATOM 873 O O . GLU A 1 112 ? -9.565 -10.104 -3.875 1.00 97.62 112 GLU A O 1
ATOM 878 N N . CYS A 1 113 ? -8.737 -8.097 -4.369 1.00 97.62 113 CYS A N 1
ATOM 879 C CA . CYS A 1 113 ? -8.765 -7.568 -2.998 1.00 97.62 113 CYS A CA 1
ATOM 880 C C . CYS A 1 113 ? -10.111 -6.915 -2.619 1.00 97.62 113 CYS A C 1
ATOM 882 O O . CYS A 1 113 ? -10.133 -5.934 -1.869 1.00 97.62 113 CYS A O 1
ATOM 884 N N . ASP A 1 114 ? -11.246 -7.428 -3.101 1.00 96.69 114 ASP A N 1
ATOM 885 C CA . ASP A 1 114 ? -12.572 -6.814 -2.909 1.00 96.69 114 ASP A CA 1
ATOM 886 C C . ASP A 1 114 ? -12.915 -6.558 -1.433 1.00 96.69 114 ASP A C 1
ATOM 888 O O . ASP A 1 114 ? -13.467 -5.514 -1.075 1.00 96.69 114 ASP A O 1
ATOM 892 N N . ALA A 1 115 ? -12.527 -7.484 -0.551 1.00 97.31 115 ALA A N 1
ATOM 893 C CA . ALA A 1 115 ? -12.737 -7.353 0.888 1.00 97.31 115 ALA A CA 1
ATOM 894 C C . ALA A 1 115 ? -11.964 -6.167 1.494 1.00 97.31 115 ALA A C 1
ATOM 896 O O . ALA A 1 115 ? -12.512 -5.455 2.335 1.00 97.31 115 ALA A O 1
ATOM 897 N N . LEU A 1 116 ? -10.728 -5.915 1.043 1.00 97.06 116 LEU A N 1
ATOM 898 C CA . LEU A 1 116 ? -9.925 -4.773 1.501 1.00 97.06 116 LEU A CA 1
ATOM 899 C C . LEU A 1 116 ? -10.489 -3.450 0.986 1.00 97.06 116 LEU A C 1
ATOM 901 O O . LEU A 1 116 ? -10.489 -2.455 1.707 1.00 97.06 116 LEU A O 1
ATOM 905 N N . ILE A 1 117 ? -11.004 -3.431 -0.246 1.00 96.69 117 ILE A N 1
ATOM 906 C CA . ILE A 1 117 ? -11.679 -2.251 -0.793 1.00 96.69 117 ILE A CA 1
ATOM 907 C C . ILE A 1 117 ? -12.918 -1.932 0.049 1.00 96.69 117 ILE A C 1
ATOM 909 O O . ILE A 1 117 ? -13.106 -0.784 0.453 1.00 96.69 117 ILE A O 1
ATOM 913 N N . LEU A 1 118 ? -13.736 -2.939 0.369 1.00 96.50 118 LEU A N 1
ATOM 914 C CA . LEU A 1 118 ? -14.901 -2.759 1.233 1.00 96.50 118 LEU A CA 1
ATOM 915 C C . LEU A 1 118 ? -14.504 -2.248 2.625 1.00 96.50 118 LEU A C 1
ATOM 917 O O . LEU A 1 118 ? -15.116 -1.302 3.120 1.00 96.50 118 LEU A O 1
ATOM 921 N N . GLU A 1 119 ? -13.472 -2.832 3.235 1.00 96.00 119 GLU A N 1
ATOM 922 C CA . GLU A 1 119 ? -12.936 -2.395 4.529 1.00 96.00 119 GLU A CA 1
ATOM 923 C C . GLU A 1 119 ? -12.482 -0.926 4.483 1.00 96.00 119 GLU A C 1
ATOM 925 O O . GLU A 1 119 ? -12.828 -0.130 5.357 1.00 96.00 119 GLU A O 1
ATOM 930 N N . MET A 1 120 ? -11.776 -0.527 3.423 1.00 95.31 120 MET A N 1
ATOM 931 C CA . MET A 1 120 ? -11.354 0.856 3.210 1.00 95.31 120 MET A CA 1
ATOM 932 C C . MET A 1 120 ? -12.552 1.818 3.177 1.00 95.31 120 MET A C 1
ATOM 934 O O . MET A 1 120 ? -12.541 2.842 3.863 1.00 95.31 120 MET A O 1
ATOM 938 N N . PHE A 1 121 ? -13.614 1.482 2.437 1.00 94.50 121 PHE A N 1
ATOM 939 C CA . PHE A 1 121 ? -14.839 2.286 2.430 1.00 94.50 121 PHE A CA 1
ATOM 940 C C . PHE A 1 121 ? -15.517 2.321 3.801 1.00 94.50 121 PHE A C 1
ATOM 942 O O . PHE A 1 121 ? -16.002 3.376 4.200 1.00 94.50 121 PHE A O 1
ATOM 949 N N . GLN A 1 122 ? -15.530 1.219 4.554 1.00 94.19 122 GLN A N 1
ATOM 950 C CA . GLN A 1 122 ? -16.063 1.210 5.919 1.00 94.19 122 GLN A CA 1
ATOM 951 C C . GLN A 1 122 ? -15.289 2.164 6.835 1.00 94.19 122 GLN A C 1
ATOM 953 O O . GLN A 1 122 ? -15.913 2.904 7.596 1.00 94.19 122 GLN A O 1
ATOM 958 N N . HIS A 1 123 ? -13.956 2.200 6.742 1.00 93.06 123 HIS A N 1
ATOM 959 C CA . HIS A 1 123 ? -13.134 3.158 7.490 1.00 93.06 123 HIS A CA 1
ATOM 960 C C . HIS A 1 123 ? -13.493 4.604 7.144 1.00 93.06 123 HIS A C 1
ATOM 962 O O . HIS A 1 123 ? -13.618 5.429 8.046 1.00 93.06 123 HIS A O 1
ATOM 968 N N . PHE A 1 124 ? -13.732 4.910 5.866 1.00 90.94 124 PHE A N 1
ATOM 969 C CA . PHE A 1 124 ? -14.150 6.247 5.434 1.00 90.94 124 PHE A CA 1
ATOM 970 C C . PHE A 1 124 ? -15.581 6.590 5.856 1.00 90.94 124 PHE A C 1
ATOM 972 O O . PHE A 1 124 ? -15.845 7.715 6.262 1.00 90.94 124 PHE A O 1
ATOM 979 N N . LEU A 1 125 ? -16.512 5.642 5.803 1.00 87.88 125 LEU A N 1
ATOM 980 C CA . LEU A 1 125 ? -17.916 5.892 6.134 1.00 87.88 125 LEU A CA 1
ATOM 981 C C . LEU A 1 125 ? -18.177 5.957 7.640 1.00 87.88 125 LEU A C 1
ATOM 983 O O . LEU A 1 125 ? -19.091 6.661 8.044 1.00 87.88 125 LEU A O 1
ATOM 987 N N . LYS A 1 126 ? -17.347 5.323 8.483 1.00 79.38 126 LYS A N 1
ATOM 988 C CA . LYS A 1 126 ? -17.369 5.533 9.948 1.00 79.38 126 LYS A CA 1
ATOM 989 C C . LYS A 1 126 ? -17.149 6.997 10.351 1.00 79.38 126 LYS A C 1
ATOM 991 O O . LYS A 1 126 ? -17.380 7.351 11.502 1.00 79.38 126 LYS A O 1
ATOM 996 N N . THR A 1 127 ? -16.640 7.819 9.434 1.00 61.25 127 THR A N 1
ATOM 997 C CA . THR A 1 127 ? -16.344 9.237 9.662 1.00 61.25 127 THR A CA 1
ATOM 998 C C . THR A 1 127 ? -17.515 10.180 9.354 1.00 61.25 127 THR A C 1
ATOM 1000 O O . THR A 1 127 ? -17.389 11.375 9.622 1.00 61.25 127 THR A O 1
ATOM 1003 N N . ILE A 1 128 ? -18.622 9.656 8.806 1.00 53.88 128 ILE A N 1
ATOM 1004 C CA . ILE A 1 128 ? -19.867 10.376 8.477 1.00 53.88 128 ILE A CA 1
ATOM 1005 C C . ILE A 1 128 ? -20.924 10.059 9.535 1.00 53.88 128 ILE A C 1
ATOM 1007 O O . ILE A 1 128 ? -21.571 11.020 10.006 1.00 53.88 128 ILE A O 1
#

Radius of gyration: 14.05 Å; chains: 1; bounding box: 41×27×30 Å

Foldseek 3Di:
DLLVVLVPAAAPHDPVVVVVCVVVLVVLLDPCQLVDPDPVSLLVSLSNLLSVCRNDPPDDSDDLVSVLSSLLSLLVLLQPCLPPVDPCNVSNVVSVVSCVVRVVVVVCVVSVVVVSVVSSVVSVVVND

pLDDT: mean 91.8, std 6.53, range [53.88, 97.62]

Organism: Trifolium pratense (NCBI:txid57577)

Sequence (128 aa):
QIESCLSKVEQSPTESMHNALSPSLKALIADKLVKHSDVDVKVALASCFSEITRITAPDAPYDDDQMKEVFRLIVSSFENLHDKSSQWHSKRILILETVAKVRSCVVMLDLECDALILEMFQHFLKTI